Protein AF-A0A7S2A9A6-F1 (afdb_monomer_lite)

Structure (mmCIF, N/CA/C/O backbone):
data_AF-A0A7S2A9A6-F1
#
_entry.id   AF-A0A7S2A9A6-F1
#
loop_
_atom_site.group_PDB
_atom_site.id
_atom_site.type_symbol
_atom_site.label_atom_id
_atom_site.label_alt_id
_atom_site.label_comp_id
_atom_site.label_asym_id
_atom_site.label_entity_id
_atom_sit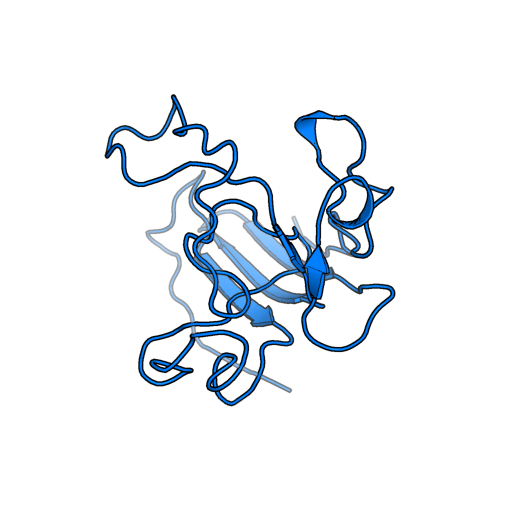e.label_seq_id
_atom_site.pdbx_PDB_ins_code
_atom_site.Cartn_x
_atom_site.Cartn_y
_atom_site.Cartn_z
_atom_site.occupancy
_atom_site.B_iso_or_equiv
_atom_site.auth_seq_id
_atom_site.auth_comp_id
_atom_site.auth_asym_id
_atom_site.auth_atom_id
_atom_site.pdbx_PDB_model_num
ATOM 1 N N . GLU A 1 1 ? 6.545 -20.671 -5.735 1.00 93.00 1 GLU A N 1
ATOM 2 C CA . GLU A 1 1 ? 6.904 -20.073 -7.035 1.00 93.00 1 GLU A CA 1
ATOM 3 C C . GLU A 1 1 ? 5.649 -19.450 -7.616 1.00 93.00 1 GLU A C 1
ATOM 5 O O . GLU A 1 1 ? 4.594 -20.072 -7.534 1.00 93.00 1 GLU A O 1
ATOM 10 N N . PHE A 1 2 ? 5.764 -18.225 -8.116 1.00 96.75 2 PHE A N 1
ATOM 11 C CA . PHE A 1 2 ? 4.698 -17.465 -8.761 1.00 96.75 2 PHE A CA 1
ATOM 12 C C . PHE A 1 2 ? 5.267 -16.880 -10.058 1.00 96.75 2 PHE A C 1
ATOM 14 O O . PHE A 1 2 ? 6.436 -16.500 -10.078 1.00 96.75 2 PHE A O 1
ATOM 21 N N . ALA A 1 3 ? 4.473 -16.836 -11.127 1.00 97.12 3 ALA A N 1
ATOM 22 C CA . ALA A 1 3 ? 4.914 -16.347 -12.430 1.00 97.12 3 ALA A CA 1
ATOM 23 C C . ALA A 1 3 ? 3.782 -15.605 -13.144 1.00 97.12 3 ALA A C 1
ATOM 25 O O . ALA A 1 3 ? 2.637 -16.064 -13.132 1.00 97.12 3 ALA A O 1
ATOM 26 N N . ILE A 1 4 ? 4.127 -14.487 -13.781 1.00 96.69 4 ILE A N 1
ATOM 27 C CA . ILE A 1 4 ? 3.253 -13.679 -14.636 1.00 96.69 4 ILE A CA 1
ATOM 28 C C . ILE A 1 4 ? 4.045 -13.146 -15.827 1.00 96.69 4 ILE A C 1
ATOM 30 O O . ILE A 1 4 ? 5.251 -12.928 -15.725 1.00 96.69 4 ILE A O 1
ATOM 34 N N . ASP A 1 5 ? 3.335 -12.891 -16.922 1.00 97.94 5 ASP A N 1
ATOM 35 C CA . ASP A 1 5 ? 3.842 -12.120 -18.052 1.00 97.94 5 ASP A CA 1
ATOM 36 C C . ASP A 1 5 ? 3.285 -10.696 -17.955 1.00 97.94 5 ASP A C 1
ATOM 38 O O . ASP A 1 5 ? 2.086 -10.510 -17.723 1.00 97.94 5 ASP A O 1
ATOM 42 N N . VAL A 1 6 ? 4.145 -9.692 -18.129 1.00 97.19 6 VAL A N 1
ATOM 43 C CA . VAL A 1 6 ? 3.778 -8.275 -18.012 1.00 97.19 6 VAL A CA 1
ATOM 44 C C . VAL A 1 6 ? 4.372 -7.493 -19.177 1.00 97.19 6 VAL A C 1
ATOM 46 O O . VAL A 1 6 ? 5.526 -7.706 -19.545 1.00 97.19 6 VAL A O 1
ATOM 49 N N . ASP A 1 7 ? 3.590 -6.579 -19.747 1.00 97.88 7 ASP A N 1
ATOM 50 C CA . ASP A 1 7 ? 4.058 -5.607 -20.734 1.00 97.88 7 ASP A CA 1
ATOM 51 C C . ASP A 1 7 ? 4.109 -4.221 -20.083 1.00 97.88 7 ASP A C 1
ATOM 53 O O . ASP A 1 7 ? 3.085 -3.689 -19.654 1.00 97.88 7 ASP A O 1
ATOM 57 N N . VAL A 1 8 ? 5.313 -3.655 -19.993 1.00 97.50 8 VAL A N 1
ATOM 58 C CA . VAL A 1 8 ? 5.568 -2.316 -19.434 1.00 97.50 8 VAL A CA 1
ATOM 59 C C . VAL A 1 8 ? 6.065 -1.317 -20.461 1.00 97.50 8 VAL A C 1
ATOM 61 O O . VAL A 1 8 ? 6.582 -0.266 -20.090 1.00 97.50 8 VAL A O 1
ATOM 64 N N . SER A 1 9 ? 5.930 -1.624 -21.750 1.00 97.50 9 SER A N 1
ATOM 65 C CA . SER A 1 9 ? 6.438 -0.765 -22.823 1.00 97.50 9 SER A CA 1
ATOM 66 C C . SER A 1 9 ? 5.897 0.672 -22.769 1.00 97.50 9 SER A C 1
ATOM 68 O O . SER A 1 9 ? 6.632 1.599 -23.106 1.00 97.50 9 SER A O 1
ATOM 70 N N . ASP A 1 10 ? 4.674 0.858 -22.262 1.00 97.75 10 ASP A N 1
ATOM 71 C CA . ASP A 1 10 ? 4.010 2.160 -22.113 1.00 97.75 10 ASP A CA 1
ATOM 72 C C . ASP A 1 10 ? 3.969 2.686 -20.660 1.00 97.75 10 ASP A C 1
ATOM 74 O O . ASP A 1 10 ? 3.357 3.721 -20.384 1.00 97.75 10 ASP A O 1
ATOM 78 N N . LEU A 1 11 ? 4.630 2.014 -19.708 1.00 97.94 11 LEU A N 1
ATOM 79 C CA . LEU A 1 11 ? 4.814 2.535 -18.348 1.00 97.94 11 LEU A CA 1
ATOM 80 C C . LEU A 1 11 ? 6.094 3.375 -18.288 1.00 97.94 11 LEU A C 1
ATOM 82 O O . LEU A 1 11 ? 7.164 2.887 -17.958 1.00 97.94 11 LEU A O 1
ATOM 86 N N . PHE A 1 12 ? 5.985 4.655 -18.619 1.00 97.75 12 PHE A N 1
ATOM 87 C CA . PHE A 1 12 ? 7.068 5.643 -18.555 1.00 97.75 12 PHE A CA 1
ATOM 88 C C . PHE A 1 12 ? 7.522 6.009 -17.123 1.00 97.75 12 PHE A C 1
ATOM 90 O O . PHE A 1 12 ? 6.907 5.642 -16.121 1.00 97.75 12 PHE A O 1
ATOM 97 N N . CYS A 1 13 ? 8.597 6.802 -17.033 1.00 98.19 13 CYS A N 1
ATOM 98 C CA . CYS A 1 13 ? 9.145 7.315 -15.775 1.00 98.19 13 CYS A CA 1
ATOM 99 C C . CYS A 1 13 ? 8.078 7.955 -14.871 1.00 98.19 13 CYS A C 1
ATOM 101 O O . CYS A 1 13 ? 7.290 8.785 -15.324 1.00 98.19 13 CYS A O 1
ATOM 103 N N . GLY A 1 14 ? 8.126 7.633 -13.577 1.00 95.75 14 GLY A N 1
ATOM 104 C CA . GLY A 1 14 ? 7.204 8.163 -12.568 1.00 95.75 14 GLY A CA 1
ATOM 105 C C . GLY A 1 14 ? 5.905 7.368 -12.419 1.00 95.75 14 GLY A C 1
ATOM 106 O O . GLY A 1 14 ? 5.165 7.621 -11.476 1.00 95.75 14 GLY A O 1
ATOM 107 N N . MET A 1 15 ? 5.641 6.395 -13.297 1.00 97.81 15 MET A N 1
ATOM 108 C CA . MET A 1 15 ? 4.592 5.394 -13.089 1.00 97.81 15 MET A CA 1
ATOM 109 C C . MET A 1 15 ? 5.153 4.155 -12.387 1.00 97.81 15 MET A C 1
ATOM 111 O O . MET A 1 15 ? 6.345 3.855 -12.506 1.00 97.81 15 MET A O 1
ATOM 115 N N . ASN A 1 16 ? 4.274 3.441 -11.682 1.00 98.19 16 ASN A N 1
ATOM 116 C CA . ASN A 1 16 ? 4.563 2.163 -11.042 1.00 98.19 16 ASN A CA 1
ATOM 117 C C . ASN A 1 16 ? 3.483 1.151 -11.444 1.00 98.19 16 ASN A C 1
ATOM 119 O O . ASN A 1 16 ? 2.309 1.317 -11.111 1.00 98.19 16 ASN A O 1
ATOM 123 N N . GLY A 1 17 ? 3.873 0.139 -12.212 1.00 97.94 17 GLY A N 1
ATOM 124 C CA . GLY A 1 17 ? 3.107 -1.089 -12.335 1.00 97.94 17 GLY A CA 1
ATOM 125 C C . GLY A 1 17 ? 3.545 -2.004 -11.205 1.00 97.94 17 GLY A C 1
ATOM 126 O O . GLY A 1 17 ? 4.730 -2.305 -11.104 1.00 97.94 17 GLY A O 1
ATOM 127 N N . ALA A 1 18 ? 2.595 -2.442 -10.383 1.00 98.31 18 ALA A N 1
ATOM 128 C CA . ALA A 1 18 ? 2.890 -3.248 -9.210 1.00 98.31 18 ALA A CA 1
ATOM 129 C C . ALA A 1 18 ? 2.069 -4.541 -9.198 1.00 98.31 18 ALA A C 1
ATOM 131 O O . ALA A 1 18 ? 0.869 -4.546 -9.489 1.00 98.31 18 ALA A O 1
ATOM 132 N N . MET A 1 19 ? 2.725 -5.641 -8.844 1.00 98.31 19 MET A N 1
ATOM 133 C CA . MET A 1 19 ? 2.094 -6.894 -8.453 1.00 98.31 19 MET A CA 1
ATOM 134 C C . MET A 1 19 ? 2.786 -7.399 -7.194 1.00 98.31 19 MET A C 1
ATOM 136 O O . MET A 1 19 ? 3.994 -7.638 -7.182 1.00 98.31 19 MET A O 1
ATOM 140 N N . TYR A 1 20 ? 1.999 -7.558 -6.141 1.00 98.56 20 TYR A N 1
ATOM 141 C CA . TYR A 1 20 ? 2.491 -7.823 -4.801 1.00 98.56 20 TYR A CA 1
ATOM 142 C C . TYR A 1 20 ? 1.502 -8.701 -4.038 1.00 98.56 20 TYR A C 1
ATOM 144 O O . TYR A 1 20 ? 0.335 -8.851 -4.418 1.00 98.56 20 TYR A O 1
ATOM 152 N N . PHE A 1 21 ? 1.992 -9.318 -2.969 1.00 98.50 21 PHE A N 1
ATOM 153 C CA . PHE A 1 21 ? 1.167 -10.018 -1.996 1.00 98.50 21 PHE A CA 1
ATOM 154 C C . PHE A 1 21 ? 1.095 -9.200 -0.718 1.00 98.50 21 PHE A C 1
ATOM 156 O O . PHE A 1 21 ? 2.096 -8.655 -0.269 1.00 98.50 21 PHE A O 1
ATOM 163 N N . SER A 1 22 ? -0.084 -9.180 -0.115 1.00 98.00 22 SER A N 1
ATOM 164 C CA . SER A 1 22 ? -0.347 -8.533 1.162 1.00 98.00 22 SER A CA 1
ATOM 165 C C . SER A 1 22 ? -1.104 -9.512 2.060 1.00 98.00 22 SER A C 1
ATOM 167 O O . SER A 1 22 ? -1.928 -10.298 1.574 1.00 98.00 22 SER A O 1
ATOM 169 N N . GLU A 1 23 ? -0.808 -9.507 3.360 1.00 98.00 23 GLU A N 1
ATOM 170 C CA . GLU A 1 23 ? -1.386 -10.425 4.352 1.00 98.00 23 GLU A CA 1
ATOM 171 C C . GLU A 1 23 ? -2.809 -10.012 4.797 1.00 98.00 23 GLU A C 1
ATOM 173 O O . GLU A 1 23 ? -3.140 -9.927 5.981 1.00 98.00 23 GLU A O 1
ATOM 178 N N . MET A 1 24 ? -3.678 -9.746 3.819 1.00 98.38 24 MET A N 1
ATOM 179 C CA . MET A 1 24 ? -5.086 -9.398 4.027 1.00 98.38 24 MET A CA 1
ATOM 180 C C . MET A 1 24 ? -5.925 -10.598 4.497 1.00 98.38 24 MET A C 1
ATOM 182 O O . MET A 1 24 ? -5.681 -11.748 4.129 1.00 98.38 24 MET A O 1
ATOM 186 N N . ASP A 1 25 ? -7.007 -10.317 5.228 1.00 97.88 25 ASP A N 1
ATOM 187 C CA . ASP A 1 25 ? -8.024 -11.318 5.573 1.00 97.88 25 ASP A CA 1
ATOM 188 C C . ASP A 1 25 ? -8.739 -11.873 4.322 1.00 97.88 25 ASP A C 1
ATOM 190 O O . ASP A 1 25 ? -9.198 -11.116 3.462 1.00 97.88 25 ASP A O 1
ATOM 194 N N . GLU A 1 26 ? -8.922 -13.198 4.256 1.00 97.94 26 GLU A N 1
ATOM 195 C CA . GLU A 1 26 ? -9.567 -13.902 3.130 1.00 97.94 26 GLU A CA 1
ATOM 196 C C . GLU A 1 26 ? -10.985 -13.376 2.837 1.00 97.94 26 GLU A C 1
ATOM 198 O O . GLU A 1 26 ? -11.431 -13.328 1.686 1.00 97.94 26 GLU A O 1
ATOM 203 N N . TYR A 1 27 ? -11.710 -12.943 3.871 1.00 98.12 27 TYR A N 1
ATOM 204 C CA . TYR A 1 27 ? -13.059 -12.400 3.743 1.00 98.12 27 TYR A CA 1
ATOM 205 C C . TYR A 1 27 ? -13.069 -10.875 3.617 1.00 98.12 27 TYR A C 1
ATOM 207 O O . TYR A 1 27 ? -14.148 -10.270 3.647 1.00 98.12 27 TYR A O 1
ATOM 215 N N . GLY A 1 28 ? -11.908 -10.238 3.438 1.00 98.31 28 GLY A N 1
ATOM 216 C CA . GLY A 1 28 ? -11.740 -8.790 3.355 1.00 98.31 28 GLY A CA 1
ATOM 217 C C . GLY A 1 28 ? -12.182 -8.078 4.631 1.00 98.31 28 GLY A C 1
ATOM 218 O O . GLY A 1 28 ? -12.736 -6.979 4.561 1.00 98.31 28 GLY A O 1
ATOM 219 N N . GLY A 1 29 ? -12.063 -8.743 5.783 1.00 97.62 29 GLY A N 1
ATOM 220 C CA . GLY A 1 29 ? -12.487 -8.251 7.090 1.00 97.62 29 GLY A CA 1
ATOM 221 C C . GLY A 1 29 ? -14.003 -8.256 7.297 1.00 97.62 29 GLY A C 1
ATOM 222 O O . GLY A 1 29 ? -14.517 -7.474 8.100 1.00 97.62 29 GLY A O 1
ATOM 223 N N . LYS A 1 30 ? -14.763 -9.070 6.552 1.00 98.06 30 LYS A N 1
ATOM 224 C CA . LYS A 1 30 ? -16.223 -9.143 6.712 1.00 98.06 30 LYS A CA 1
ATOM 225 C C . LYS A 1 30 ? -16.591 -9.632 8.114 1.00 98.06 30 LYS A C 1
ATOM 227 O O . LYS A 1 30 ? -16.145 -10.684 8.552 1.00 98.06 30 LYS A O 1
ATOM 232 N N . GLY A 1 31 ? -17.477 -8.905 8.786 1.00 96.38 31 GLY A N 1
ATOM 233 C CA . GLY A 1 31 ? -17.886 -9.186 10.163 1.00 96.38 31 GLY A CA 1
ATOM 234 C C . GLY A 1 31 ? -17.013 -8.509 11.222 1.00 96.38 31 GLY A C 1
ATOM 235 O O . GLY A 1 31 ? -17.413 -8.493 12.385 1.00 96.38 31 GLY A O 1
ATOM 236 N N . LEU A 1 32 ? -15.885 -7.896 10.842 1.00 94.75 32 LEU A N 1
ATOM 237 C CA . LEU A 1 32 ? -15.164 -6.968 11.713 1.00 94.75 32 LEU A CA 1
ATOM 238 C C . LEU A 1 32 ? -15.894 -5.621 11.741 1.00 94.75 32 LEU A C 1
ATOM 240 O O . LEU A 1 32 ? -16.228 -5.058 10.692 1.00 94.75 32 LEU A O 1
ATOM 244 N N . GLY A 1 33 ? -16.167 -5.116 12.946 1.00 95.31 33 GLY A N 1
ATOM 245 C CA . GLY A 1 33 ? -16.917 -3.876 13.144 1.00 95.31 33 GLY A CA 1
ATOM 246 C C . GLY A 1 33 ? -18.255 -3.897 12.398 1.00 95.31 33 GLY A C 1
ATOM 247 O O . GLY A 1 33 ? -19.088 -4.781 12.602 1.00 95.31 33 GLY A O 1
ATOM 248 N N . HIS A 1 34 ? -18.452 -2.927 11.503 1.00 96.56 34 HIS A N 1
ATOM 249 C CA . HIS A 1 34 ? -19.637 -2.837 10.645 1.00 96.56 34 HIS A CA 1
ATOM 250 C C . HIS A 1 34 ? -19.380 -3.240 9.181 1.00 96.56 34 HIS A C 1
ATOM 252 O O . HIS A 1 34 ? -20.217 -2.966 8.312 1.00 96.56 34 HIS A O 1
ATOM 258 N N . ASN A 1 35 ? -18.264 -3.916 8.879 1.00 98.31 35 ASN A N 1
ATOM 259 C CA . ASN A 1 35 ? -17.971 -4.373 7.523 1.00 98.31 35 ASN A CA 1
ATOM 260 C C . ASN A 1 35 ? -18.879 -5.544 7.114 1.00 98.31 35 ASN A C 1
ATOM 262 O O . ASN A 1 35 ? -18.622 -6.706 7.422 1.00 98.31 35 ASN A O 1
ATOM 266 N N . ASN A 1 36 ? -19.928 -5.238 6.354 1.00 98.12 36 ASN A N 1
ATOM 267 C CA . ASN A 1 36 ? -20.828 -6.236 5.771 1.00 98.12 36 ASN A CA 1
ATOM 268 C C . ASN A 1 36 ? -20.552 -6.506 4.280 1.00 98.12 36 ASN A C 1
ATOM 270 O O . ASN A 1 36 ? -21.234 -7.338 3.675 1.00 98.12 36 ASN A O 1
ATOM 274 N N . ALA A 1 37 ? -19.568 -5.819 3.693 1.00 98.50 37 ALA A N 1
ATOM 275 C CA . ALA A 1 37 ? -19.226 -5.915 2.280 1.00 98.50 37 ALA A CA 1
ATOM 276 C C . ALA A 1 37 ? -18.258 -7.084 2.029 1.00 98.50 37 ALA A C 1
ATOM 278 O O . ALA A 1 37 ? -18.620 -8.042 1.336 1.00 98.50 37 ALA A O 1
ATOM 279 N N . GLY A 1 38 ? -17.085 -7.051 2.666 1.00 98.44 38 GLY A N 1
ATOM 280 C CA . GLY A 1 38 ? -16.054 -8.084 2.560 1.00 98.44 38 GLY A CA 1
ATOM 281 C C . GLY A 1 38 ? -15.307 -8.112 1.225 1.00 98.44 38 GLY A C 1
ATOM 282 O O . GLY A 1 38 ? -15.504 -7.260 0.357 1.00 98.44 38 GLY A O 1
ATOM 283 N N . ALA A 1 39 ? -14.508 -9.164 1.035 1.00 98.50 39 ALA A N 1
ATOM 284 C CA . ALA A 1 39 ? -13.650 -9.389 -0.134 1.00 98.50 39 ALA A CA 1
ATOM 285 C C . ALA A 1 39 ? -14.383 -9.259 -1.479 1.00 98.50 39 ALA A C 1
ATOM 287 O O . ALA A 1 39 ? -13.811 -8.788 -2.457 1.00 98.50 39 ALA A O 1
ATOM 288 N N . LYS A 1 40 ? -15.686 -9.581 -1.524 1.00 98.44 40 LYS A N 1
ATOM 289 C CA . LYS A 1 40 ? -16.536 -9.386 -2.714 1.00 98.44 40 LYS A CA 1
ATOM 290 C C . LYS A 1 40 ? -16.484 -7.950 -3.264 1.00 98.44 40 LYS A C 1
ATOM 292 O O . LYS A 1 40 ? -16.701 -7.756 -4.456 1.00 98.44 40 LYS A O 1
ATOM 297 N N . TYR A 1 41 ? -16.244 -6.968 -2.400 1.00 98.38 41 TYR A N 1
ATOM 298 C CA . TYR A 1 41 ? -16.158 -5.547 -2.735 1.00 98.38 41 TYR A CA 1
ATOM 299 C C . TYR A 1 41 ? -14.764 -4.959 -2.469 1.00 98.38 41 TYR A C 1
ATOM 301 O O . TYR A 1 41 ? -14.635 -3.741 -2.403 1.00 98.38 41 TYR A O 1
ATOM 309 N N . GLY A 1 42 ? -13.737 -5.800 -2.301 1.00 98.31 42 GLY A N 1
ATOM 310 C CA . GLY A 1 42 ? -12.353 -5.350 -2.130 1.00 98.31 42 GLY A CA 1
ATOM 311 C C . GLY A 1 42 ? -12.088 -4.571 -0.837 1.00 98.31 42 GLY A C 1
ATOM 312 O O . GLY A 1 42 ? -11.282 -3.649 -0.840 1.00 98.31 42 GLY A O 1
ATOM 313 N N . THR A 1 43 ? -12.782 -4.882 0.263 1.00 98.56 43 THR A N 1
ATOM 314 C CA . THR A 1 43 ? -12.478 -4.271 1.569 1.00 98.56 43 THR A CA 1
ATOM 315 C C . THR A 1 43 ? -11.304 -4.960 2.260 1.00 98.56 43 THR A C 1
ATOM 317 O O . THR A 1 43 ? -11.001 -6.112 1.962 1.00 98.56 43 THR A O 1
ATOM 320 N N . GLY A 1 44 ? -10.723 -4.289 3.257 1.00 98.25 44 GLY A N 1
ATOM 321 C CA . GLY A 1 44 ? -9.727 -4.890 4.147 1.00 98.25 44 GLY A CA 1
ATOM 322 C C . GLY A 1 44 ? -8.287 -4.746 3.669 1.00 98.25 44 GLY A C 1
ATOM 323 O O . GLY A 1 44 ? -7.437 -5.462 4.174 1.00 98.25 44 GLY A O 1
ATOM 324 N N . TYR A 1 45 ? -8.005 -3.840 2.730 1.00 98.75 45 TYR A N 1
ATOM 325 C CA . TYR A 1 45 ? -6.634 -3.583 2.292 1.00 98.75 45 TYR A CA 1
ATOM 326 C C . TYR A 1 45 ? -5.717 -3.195 3.459 1.00 98.75 45 TYR A C 1
ATOM 328 O O . TYR A 1 45 ? -6.136 -2.494 4.388 1.00 98.75 45 TYR A O 1
ATOM 336 N N . CYS A 1 46 ? -4.480 -3.661 3.384 1.00 98.75 46 CYS A N 1
ATOM 337 C CA . CYS A 1 46 ? -3.368 -3.326 4.254 1.00 98.75 46 CYS A CA 1
ATOM 338 C C . CYS A 1 46 ? -2.067 -3.531 3.473 1.00 98.75 46 CYS A C 1
ATOM 340 O O . CYS A 1 46 ? -2.062 -4.265 2.483 1.00 98.75 46 CYS A O 1
ATOM 342 N N . ASP A 1 47 ? -0.988 -2.906 3.918 1.00 98.75 47 ASP A N 1
ATOM 343 C CA . ASP A 1 47 ? 0.367 -3.150 3.422 1.00 98.75 47 ASP A CA 1
ATOM 344 C C . ASP A 1 47 ? 1.395 -2.707 4.481 1.00 98.75 47 ASP A C 1
ATOM 346 O O . ASP A 1 47 ? 1.011 -2.302 5.592 1.00 98.75 47 ASP A O 1
ATOM 350 N N . ALA A 1 48 ? 2.691 -2.782 4.173 1.00 98.56 48 ALA A N 1
ATOM 351 C CA . ALA A 1 48 ? 3.731 -2.459 5.145 1.00 98.56 48 ALA A CA 1
ATOM 352 C C . ALA A 1 48 ? 3.903 -0.948 5.379 1.00 98.56 48 ALA A C 1
ATOM 354 O O . ALA A 1 48 ? 4.529 -0.531 6.357 1.00 98.56 48 ALA A O 1
ATOM 355 N N . GLN A 1 49 ? 3.308 -0.101 4.537 1.00 98.44 49 GLN A N 1
ATOM 356 C CA . GLN A 1 49 ? 3.278 1.348 4.724 1.00 98.44 49 GLN A CA 1
ATOM 357 C C . GLN A 1 49 ? 2.220 1.795 5.733 1.00 98.44 49 GLN A C 1
ATOM 359 O O . GLN A 1 49 ? 2.244 2.964 6.133 1.00 98.44 49 GLN A O 1
ATOM 364 N N . CYS A 1 50 ? 1.330 0.903 6.179 1.00 98.50 50 CYS A N 1
ATOM 365 C CA . CYS A 1 50 ? 0.214 1.229 7.069 1.00 98.50 50 CYS A CA 1
ATOM 366 C C . CYS A 1 50 ? -0.666 2.381 6.531 1.00 98.50 50 CYS A C 1
ATOM 368 O O . CYS A 1 50 ? -0.846 3.386 7.220 1.00 98.50 50 CYS A O 1
ATOM 370 N N . PRO A 1 51 ? -1.219 2.285 5.312 1.00 98.06 51 PRO A N 1
ATOM 371 C CA . PRO A 1 51 ? -1.897 3.365 4.602 1.00 98.06 51 PRO A CA 1
ATOM 372 C C . PRO A 1 51 ? -3.022 4.012 5.409 1.00 98.06 51 PRO A C 1
ATOM 374 O O . PRO A 1 51 ? -3.948 3.345 5.881 1.00 98.06 51 PRO A O 1
ATOM 377 N N . HIS A 1 52 ? -2.951 5.340 5.517 1.00 98.44 52 HIS A N 1
ATOM 378 C CA . HIS A 1 52 ? -3.951 6.185 6.178 1.00 98.44 52 HIS A CA 1
ATOM 379 C C . HIS A 1 52 ? -5.060 6.670 5.236 1.00 98.44 52 HIS A C 1
ATOM 381 O O . HIS A 1 52 ? -6.053 7.250 5.678 1.00 98.44 52 HIS A O 1
ATOM 387 N N . ASP A 1 53 ? -4.907 6.460 3.933 1.00 97.75 53 ASP A N 1
ATOM 388 C CA . ASP A 1 53 ? -5.825 6.910 2.886 1.00 97.75 53 ASP A CA 1
ATOM 389 C C . ASP A 1 53 ? -7.022 5.970 2.674 1.00 97.75 53 ASP A C 1
ATOM 391 O O . ASP A 1 53 ? -7.999 6.306 1.991 1.00 97.75 53 ASP A O 1
ATOM 395 N N . ILE A 1 54 ? -7.012 4.815 3.343 1.00 98.00 54 ILE A N 1
ATOM 396 C CA . ILE A 1 54 ? -8.127 3.878 3.342 1.00 98.00 54 ILE A CA 1
ATOM 397 C C . ILE A 1 54 ? -9.319 4.483 4.089 1.00 98.00 54 ILE A C 1
ATOM 399 O O . ILE A 1 54 ? -9.312 4.682 5.304 1.00 98.00 54 ILE A O 1
ATOM 403 N N . LYS A 1 55 ? -10.402 4.733 3.345 1.00 98.00 55 LYS A N 1
ATOM 404 C CA . LYS A 1 55 ? -11.634 5.365 3.855 1.00 98.00 55 LYS A CA 1
ATOM 405 C C . LYS A 1 55 ? -12.376 4.509 4.885 1.00 98.00 55 LYS A C 1
ATOM 407 O O . LYS A 1 55 ? -13.125 5.058 5.691 1.00 98.00 55 LYS A O 1
ATOM 412 N N . PHE A 1 56 ? -12.193 3.187 4.856 1.00 98.38 56 PHE A N 1
ATOM 413 C CA . PHE A 1 56 ? -12.809 2.249 5.796 1.00 98.38 56 PHE A CA 1
ATOM 414 C C . PHE A 1 56 ? -11.804 1.196 6.270 1.00 98.38 56 PHE A C 1
ATOM 416 O O . PHE A 1 56 ? -11.395 0.348 5.480 1.00 98.38 56 PHE A O 1
ATOM 423 N N . ILE A 1 57 ? -11.466 1.204 7.560 1.00 98.50 57 ILE A N 1
ATOM 424 C CA . ILE A 1 57 ? -10.516 0.262 8.171 1.00 98.50 57 ILE A CA 1
ATOM 425 C C . ILE A 1 57 ? -11.237 -0.505 9.284 1.00 98.50 57 ILE A C 1
ATOM 427 O O . ILE A 1 57 ? -11.919 0.087 10.120 1.00 98.50 57 ILE A O 1
ATOM 431 N N . SER A 1 58 ? -11.144 -1.838 9.268 1.00 97.12 58 SER A N 1
ATOM 432 C CA . SER A 1 58 ? -11.808 -2.744 10.230 1.00 97.12 58 SER A CA 1
ATOM 433 C C . SER A 1 58 ? -13.310 -2.480 10.431 1.00 97.12 58 SER A C 1
ATOM 435 O O . SER A 1 58 ? -13.850 -2.642 11.524 1.00 97.12 58 SER A O 1
ATOM 437 N N . GLY A 1 59 ? -14.000 -2.063 9.363 1.00 97.62 59 GLY A N 1
ATOM 438 C CA . GLY A 1 59 ? -15.439 -1.789 9.378 1.00 97.62 59 GLY A CA 1
ATOM 439 C C . GLY A 1 59 ? -15.845 -0.445 9.984 1.00 97.62 59 GLY A C 1
ATOM 440 O O . GLY A 1 59 ? -17.034 -0.242 10.226 1.00 97.62 59 GLY A O 1
ATOM 441 N N . GLU A 1 60 ? -14.898 0.466 10.201 1.00 97.88 60 GLU A N 1
ATOM 442 C CA . GLU A 1 60 ? -15.126 1.839 10.658 1.00 97.88 60 GLU A CA 1
ATOM 443 C C . GLU A 1 60 ? -14.677 2.837 9.587 1.00 97.88 60 GLU A C 1
ATOM 445 O O . GLU A 1 60 ? -13.697 2.602 8.883 1.00 97.88 60 GLU A O 1
ATOM 450 N N . ALA A 1 61 ? -15.389 3.959 9.453 1.00 98.19 61 ALA A N 1
ATOM 451 C CA . ALA A 1 61 ? -14.966 5.035 8.561 1.00 98.19 61 ALA A CA 1
ATOM 452 C C . ALA A 1 61 ? -13.751 5.764 9.153 1.00 98.19 61 ALA A C 1
ATOM 454 O O . ALA A 1 61 ? -13.793 6.202 10.304 1.00 98.19 61 ALA A O 1
ATOM 455 N N . ASN A 1 62 ? -12.704 5.966 8.355 1.00 98.19 62 ASN A N 1
ATOM 456 C CA . ASN A 1 62 ? -11.493 6.682 8.758 1.00 98.19 62 ASN A CA 1
ATOM 457 C C . ASN A 1 62 ? -11.680 8.211 8.695 1.00 98.19 62 ASN A C 1
ATOM 459 O O . ASN A 1 62 ? -10.853 8.938 8.164 1.00 98.19 62 ASN A O 1
ATOM 463 N N . SER A 1 63 ? -12.817 8.720 9.177 1.00 97.75 63 SER A N 1
ATOM 464 C CA . SER A 1 63 ? -13.202 10.132 9.032 1.00 97.75 63 SER A CA 1
ATOM 465 C C . SER A 1 63 ? -12.645 11.050 10.122 1.00 97.75 63 SER A C 1
ATOM 467 O O . SER A 1 63 ? -12.840 12.263 10.061 1.00 97.75 63 SER A O 1
ATOM 469 N N . VAL A 1 64 ? -12.032 10.484 11.162 1.00 98.00 64 VAL A N 1
ATOM 470 C CA . VAL A 1 64 ? -11.452 11.253 12.269 1.00 98.00 64 VAL A CA 1
ATOM 471 C C . VAL A 1 64 ? -10.204 11.966 11.766 1.00 98.00 64 VAL A C 1
ATOM 473 O O . VAL A 1 64 ? -9.338 11.326 11.175 1.00 98.00 64 VAL A O 1
ATOM 476 N N . ASP A 1 65 ? -10.146 13.280 11.998 1.00 96.19 65 ASP A N 1
ATOM 477 C CA . ASP A 1 65 ? -9.043 14.158 11.591 1.00 96.19 65 ASP A CA 1
ATOM 478 C C . ASP A 1 65 ? -8.674 14.044 10.101 1.00 96.19 65 ASP A C 1
ATOM 480 O O . ASP A 1 65 ? -7.520 14.229 9.730 1.00 96.19 65 ASP A O 1
ATOM 484 N N . TRP A 1 66 ? -9.656 13.746 9.239 1.00 97.56 66 TRP A N 1
ATOM 485 C CA . TRP A 1 66 ? -9.421 13.573 7.806 1.00 97.56 66 TRP A CA 1
ATOM 486 C C . TRP A 1 66 ? -8.892 14.856 7.156 1.00 97.56 66 TRP A C 1
ATOM 488 O O . TRP A 1 66 ? -9.560 15.896 7.174 1.00 97.56 66 TRP A O 1
ATOM 498 N N . VAL A 1 67 ? -7.725 14.761 6.520 1.00 96.62 67 VAL A N 1
ATOM 499 C CA . VAL A 1 67 ? -7.090 15.854 5.776 1.00 96.62 67 VAL A CA 1
ATOM 500 C C . VAL A 1 67 ? -7.063 15.497 4.286 1.00 96.62 67 VAL A C 1
ATOM 502 O O . VAL A 1 67 ? -6.424 14.510 3.916 1.00 96.62 67 VAL A O 1
ATOM 505 N N . PRO A 1 68 ? -7.737 16.268 3.409 1.00 96.81 68 PRO A N 1
ATOM 506 C CA . PRO A 1 68 ? -7.640 16.081 1.962 1.00 96.81 68 PRO A CA 1
ATOM 507 C C . PRO A 1 68 ? -6.202 16.237 1.462 1.00 96.81 68 PRO A C 1
ATOM 509 O O . PRO A 1 68 ? -5.476 17.113 1.936 1.00 96.81 68 PRO A O 1
ATOM 512 N N . ASN A 1 69 ? -5.806 15.429 0.477 1.00 95.50 69 ASN A N 1
ATOM 513 C CA . ASN A 1 69 ? -4.491 15.563 -0.143 1.00 95.50 69 ASN A CA 1
ATOM 514 C C . ASN A 1 69 ? -4.470 16.821 -1.038 1.00 95.50 69 ASN A C 1
ATOM 516 O O . ASN A 1 69 ? -5.201 16.861 -2.026 1.00 95.50 69 ASN A O 1
ATOM 520 N N . PRO A 1 70 ? -3.640 17.842 -0.746 1.00 95.06 70 PRO A N 1
ATOM 521 C CA . PRO A 1 70 ? -3.604 19.073 -1.538 1.00 95.06 70 PRO A CA 1
ATOM 522 C C . PRO A 1 70 ? -3.039 18.884 -2.955 1.00 95.06 70 PRO A C 1
ATOM 524 O O . PRO A 1 70 ? -3.193 19.781 -3.780 1.00 95.06 70 PRO A O 1
ATOM 527 N N . ASN A 1 71 ? -2.377 17.755 -3.228 1.00 93.94 71 ASN A N 1
ATOM 528 C CA . ASN A 1 71 ? -1.796 17.430 -4.532 1.00 93.94 71 ASN A CA 1
ATOM 529 C C . ASN A 1 71 ? -2.694 16.515 -5.379 1.00 93.94 71 ASN A C 1
ATOM 531 O O . ASN A 1 71 ? -2.327 16.187 -6.503 1.00 93.94 71 ASN A O 1
ATOM 535 N N . ASP A 1 72 ? -3.838 16.078 -4.849 1.00 94.69 72 ASP A N 1
ATOM 536 C CA . ASP A 1 72 ? -4.799 15.283 -5.607 1.00 94.69 72 ASP A CA 1
ATOM 537 C C . ASP A 1 72 ? -5.751 16.202 -6.383 1.00 94.69 72 ASP A C 1
ATOM 539 O O . ASP A 1 72 ? -6.687 16.778 -5.824 1.00 94.69 72 ASP A O 1
ATOM 543 N N . GLU A 1 73 ? -5.511 16.337 -7.688 1.00 94.19 73 GLU A N 1
ATOM 544 C CA . GLU A 1 73 ? -6.320 17.181 -8.577 1.00 94.19 73 GLU A CA 1
ATOM 545 C C . GLU A 1 73 ? -7.789 16.720 -8.656 1.00 94.19 73 GLU A C 1
ATOM 547 O O . GLU A 1 73 ? -8.687 17.546 -8.854 1.00 94.19 73 GLU A O 1
ATOM 552 N N . ASP A 1 74 ? -8.052 15.430 -8.419 1.00 94.38 74 ASP A N 1
ATOM 553 C CA . ASP A 1 74 ? -9.389 14.837 -8.487 1.00 94.38 74 ASP A CA 1
ATOM 554 C C . ASP A 1 74 ? -10.166 14.930 -7.159 1.00 94.38 74 ASP A C 1
ATOM 556 O O . ASP A 1 74 ? -11.349 14.585 -7.112 1.00 94.38 74 ASP A O 1
ATOM 560 N N . ASN A 1 75 ? -9.546 15.448 -6.089 1.00 92.50 75 ASN A N 1
ATOM 561 C CA . ASN A 1 75 ? -10.146 15.644 -4.760 1.00 92.50 75 ASN A CA 1
ATOM 562 C C . ASN A 1 75 ? -10.812 14.381 -4.167 1.00 92.50 75 ASN A C 1
ATOM 564 O O . ASN A 1 75 ? -11.829 14.461 -3.470 1.00 92.50 75 ASN A O 1
ATOM 568 N N . ASN A 1 76 ? -10.256 13.206 -4.443 1.00 94.31 76 ASN A N 1
ATOM 569 C CA . ASN A 1 76 ? -10.770 11.905 -4.024 1.00 94.31 76 ASN A CA 1
ATOM 570 C C . ASN A 1 76 ? -9.942 11.235 -2.918 1.00 94.31 76 ASN A C 1
ATOM 572 O O . ASN A 1 76 ? -10.421 10.260 -2.319 1.00 94.31 76 ASN A O 1
ATOM 576 N N . MET A 1 77 ? -8.745 11.751 -2.644 1.00 95.50 77 MET A N 1
ATOM 577 C CA . MET A 1 77 ? -7.769 11.232 -1.694 1.00 95.50 77 MET A CA 1
ATOM 578 C C . MET A 1 77 ? -7.596 12.151 -0.481 1.00 95.50 77 MET A C 1
ATOM 580 O O . MET A 1 77 ? -7.877 13.351 -0.486 1.00 95.50 77 MET A O 1
ATOM 584 N N . GLY A 1 78 ? -7.108 11.559 0.595 1.00 96.50 78 GLY A N 1
ATOM 585 C CA . GLY A 1 78 ? -6.790 12.220 1.849 1.00 96.50 78 GLY A CA 1
ATOM 586 C C . GLY A 1 78 ? -6.268 11.188 2.828 1.00 96.50 78 GLY A C 1
ATOM 587 O O . GLY A 1 78 ? -6.166 10.018 2.478 1.00 96.50 78 GLY A O 1
ATOM 588 N N . ILE A 1 79 ? -5.940 11.625 4.032 1.00 97.38 79 ILE A N 1
ATOM 589 C CA . ILE A 1 79 ? -5.453 10.755 5.100 1.00 97.38 79 ILE A CA 1
ATOM 590 C C . ILE A 1 79 ? -6.339 10.921 6.326 1.00 97.38 79 ILE A C 1
ATOM 592 O O . ILE A 1 79 ? -6.716 12.042 6.673 1.00 97.38 79 ILE A O 1
ATOM 596 N N . GLY A 1 80 ? -6.692 9.810 6.963 1.00 97.81 80 GLY A N 1
ATOM 597 C CA . GLY A 1 80 ? -7.401 9.794 8.237 1.00 97.81 80 GLY A CA 1
ATOM 598 C C . GLY A 1 80 ? -6.488 9.446 9.406 1.00 97.81 80 GLY A C 1
ATOM 599 O O . GLY A 1 80 ? -5.288 9.210 9.257 1.00 97.81 80 GLY A O 1
ATOM 600 N N . LYS A 1 81 ? -7.077 9.395 10.601 1.00 97.94 81 LYS A N 1
ATOM 601 C CA . LYS A 1 81 ? -6.352 9.088 11.837 1.00 97.94 81 LYS A CA 1
ATOM 602 C C . LYS A 1 81 ? -5.714 7.690 11.851 1.00 97.94 81 LYS A C 1
ATOM 604 O O . LYS A 1 81 ? -4.627 7.540 12.404 1.00 97.94 81 LYS A O 1
ATOM 609 N N . TYR A 1 82 ? -6.400 6.682 11.321 1.00 98.50 82 TYR A N 1
ATOM 610 C CA . TYR A 1 82 ? -5.982 5.280 11.409 1.00 98.50 82 TYR A CA 1
ATOM 611 C C . TYR A 1 82 ? -5.225 4.839 10.158 1.00 98.50 82 TYR A C 1
ATOM 613 O O . TYR A 1 82 ? -5.574 5.278 9.063 1.00 98.50 82 TYR A O 1
ATOM 621 N N . GLY A 1 83 ? -4.267 3.927 10.328 1.00 98.50 83 GLY A N 1
ATOM 622 C CA . GLY A 1 83 ? -3.625 3.187 9.240 1.00 98.50 83 GLY A CA 1
ATOM 623 C C . GLY A 1 83 ? -4.005 1.702 9.254 1.00 98.50 83 GLY A C 1
ATOM 624 O O . GLY A 1 83 ? -4.575 1.205 10.232 1.00 98.50 83 GLY A O 1
ATOM 625 N N . SER A 1 84 ? -3.714 0.987 8.166 1.00 98.62 84 SER A N 1
ATOM 626 C CA . SER A 1 84 ? -3.988 -0.452 8.020 1.00 98.62 84 SER A CA 1
ATOM 627 C C . SER A 1 84 ? -2.711 -1.202 7.637 1.00 98.62 84 SER A C 1
ATOM 629 O O . SER A 1 84 ? -2.320 -1.192 6.476 1.00 98.62 84 SER A O 1
ATOM 631 N N . CYS A 1 85 ? -2.047 -1.812 8.617 1.00 98.75 85 CYS A N 1
ATOM 632 C CA . CYS A 1 85 ? -0.751 -2.476 8.462 1.00 98.75 85 CYS A CA 1
ATOM 633 C C . CYS A 1 85 ? -0.902 -3.980 8.217 1.00 98.75 85 CYS A C 1
ATOM 635 O O . CYS A 1 85 ? -1.765 -4.607 8.839 1.00 98.75 85 CYS A O 1
ATOM 637 N N . CYS A 1 86 ? -0.031 -4.558 7.393 1.00 98.81 86 CYS A N 1
ATOM 638 C CA . CYS A 1 86 ? 0.262 -5.993 7.356 1.00 98.81 86 CYS A CA 1
ATOM 639 C C . CYS A 1 86 ? 1.562 -6.262 6.588 1.00 98.81 86 CYS A C 1
ATOM 641 O O . CYS A 1 86 ? 2.096 -5.356 5.951 1.00 98.81 86 CYS A O 1
ATOM 643 N N . ALA A 1 87 ? 2.076 -7.493 6.649 1.00 98.69 87 ALA A N 1
ATOM 644 C CA . ALA A 1 87 ? 3.255 -7.865 5.876 1.00 98.69 87 ALA A CA 1
ATOM 645 C C . ALA A 1 87 ? 2.976 -7.795 4.366 1.00 98.69 87 ALA A C 1
ATOM 647 O O . ALA A 1 87 ? 1.888 -8.145 3.894 1.00 98.69 87 ALA A O 1
ATOM 648 N N . GLU A 1 88 ? 3.991 -7.382 3.616 1.00 98.81 88 GLU A N 1
ATOM 649 C CA . GLU A 1 88 ? 3.918 -7.152 2.178 1.00 98.81 88 GLU A CA 1
ATOM 650 C C . GLU A 1 88 ? 5.114 -7.795 1.474 1.00 98.81 88 GLU A C 1
ATOM 652 O O . GLU A 1 88 ? 6.234 -7.860 1.984 1.00 98.81 88 GLU A O 1
ATOM 657 N N . MET A 1 89 ? 4.857 -8.335 0.291 1.00 98.50 89 MET A N 1
ATOM 658 C CA . MET A 1 89 ? 5.881 -8.844 -0.603 1.00 98.50 89 MET A CA 1
ATOM 659 C C . MET A 1 89 ? 5.645 -8.249 -1.980 1.00 98.50 89 MET A C 1
ATOM 661 O O . MET A 1 89 ? 4.832 -8.767 -2.755 1.00 98.50 89 MET A O 1
ATOM 665 N N . ASP A 1 90 ? 6.419 -7.223 -2.299 1.00 98.69 90 ASP A N 1
ATOM 666 C CA . ASP A 1 90 ? 6.500 -6.656 -3.632 1.00 98.69 90 ASP A CA 1
ATOM 667 C C . ASP A 1 90 ? 7.240 -7.622 -4.540 1.00 98.69 90 ASP A C 1
ATOM 669 O O . ASP A 1 90 ? 8.468 -7.680 -4.594 1.00 98.69 90 ASP A O 1
ATOM 673 N N . ILE A 1 91 ? 6.478 -8.461 -5.241 1.00 98.38 91 ILE A N 1
ATOM 674 C CA . ILE A 1 91 ? 7.051 -9.407 -6.201 1.00 98.38 91 ILE A CA 1
ATOM 675 C C . ILE A 1 91 ? 7.589 -8.654 -7.415 1.00 98.38 91 ILE A C 1
ATOM 677 O O . ILE A 1 91 ? 8.563 -9.093 -8.029 1.00 98.38 91 ILE A O 1
ATOM 681 N N . TRP A 1 92 ? 6.932 -7.556 -7.781 1.00 98.25 92 TRP A N 1
ATOM 682 C CA . TRP A 1 92 ? 7.287 -6.764 -8.938 1.00 98.25 92 TRP A CA 1
ATOM 683 C C . TRP A 1 92 ? 6.727 -5.348 -8.810 1.00 98.25 92 TRP A C 1
ATOM 685 O O . TRP A 1 92 ? 5.527 -5.149 -8.972 1.00 98.25 92 TRP A O 1
ATOM 695 N N . GLU A 1 93 ? 7.604 -4.377 -8.573 1.00 98.69 93 GLU A N 1
ATOM 696 C CA . GLU A 1 93 ? 7.338 -2.949 -8.760 1.00 98.69 93 GLU A CA 1
ATOM 697 C C . GLU A 1 93 ? 8.229 -2.443 -9.887 1.00 98.69 93 GLU A C 1
ATOM 699 O O . GLU A 1 93 ? 9.458 -2.581 -9.836 1.00 98.69 93 GLU A O 1
ATOM 704 N N . ALA A 1 94 ? 7.638 -1.922 -10.959 1.00 98.31 94 ALA A N 1
ATOM 705 C CA . ALA A 1 94 ? 8.423 -1.561 -12.128 1.00 98.31 94 ALA A CA 1
ATOM 706 C C . ALA A 1 94 ? 7.752 -0.566 -13.070 1.00 98.31 94 ALA A C 1
ATOM 708 O O . ALA A 1 94 ? 6.548 -0.309 -13.065 1.00 98.31 94 ALA A O 1
ATOM 709 N N . ASN A 1 95 ? 8.581 -0.071 -13.979 1.00 98.50 95 ASN A N 1
ATOM 710 C CA . ASN A 1 95 ? 8.172 0.614 -15.193 1.00 98.50 95 ASN A CA 1
ATOM 711 C C . ASN A 1 95 ? 9.129 0.227 -16.334 1.00 98.50 95 ASN A C 1
ATOM 713 O O . ASN A 1 95 ? 9.935 -0.694 -16.197 1.00 98.50 95 ASN A O 1
ATOM 717 N N . SER A 1 96 ? 9.067 0.915 -17.473 1.00 97.94 96 SER A N 1
ATOM 718 C CA . SER A 1 96 ? 9.900 0.632 -18.648 1.00 97.94 96 SER A CA 1
ATOM 719 C C . SER A 1 96 ? 11.406 0.835 -18.417 1.00 97.94 96 SER A C 1
ATOM 721 O O . SER A 1 96 ? 12.198 0.548 -19.314 1.00 97.94 96 SER A O 1
ATOM 723 N N . MET A 1 97 ? 11.809 1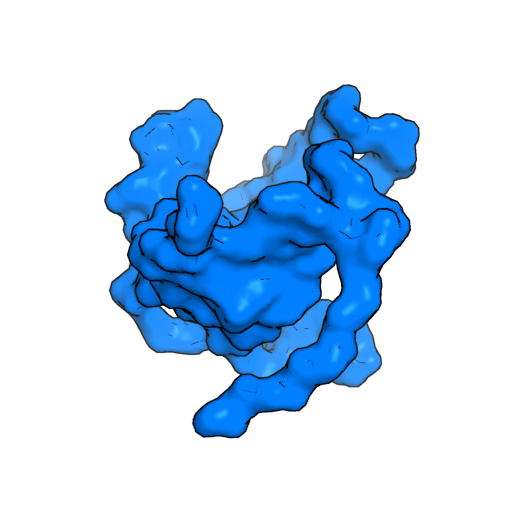.391 -17.268 1.00 98.00 97 MET A N 1
ATOM 724 C CA . MET A 1 97 ? 13.179 1.829 -16.988 1.00 98.00 97 MET A CA 1
ATOM 725 C C . MET A 1 97 ? 13.879 1.010 -15.903 1.00 98.00 97 MET A C 1
ATOM 727 O O . MET A 1 97 ? 15.087 0.802 -15.999 1.00 98.00 97 MET A O 1
ATOM 731 N N . ALA A 1 98 ? 13.154 0.584 -14.868 1.00 98.25 98 ALA A N 1
ATOM 732 C CA . ALA A 1 98 ? 13.708 -0.129 -13.720 1.00 98.25 98 ALA A CA 1
ATOM 733 C C . ALA A 1 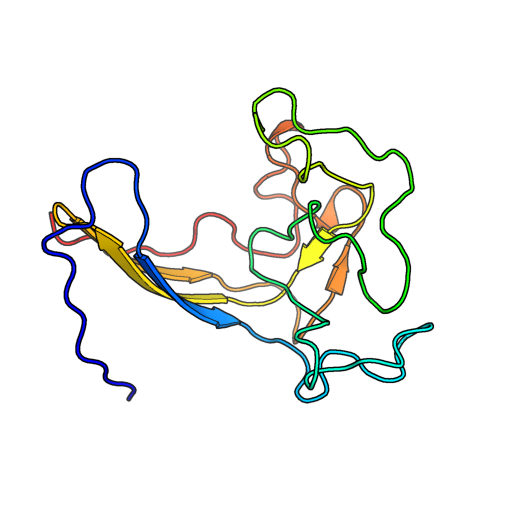98 ? 12.660 -1.046 -13.075 1.00 98.25 98 ALA A C 1
ATOM 735 O O . ALA A 1 98 ? 11.459 -0.872 -13.284 1.00 98.25 98 ALA A O 1
ATOM 736 N N . THR A 1 99 ? 13.131 -2.011 -12.284 1.00 98.38 99 THR A N 1
ATOM 737 C CA . THR A 1 99 ? 12.294 -2.957 -11.538 1.00 98.38 99 THR A CA 1
ATOM 738 C C . THR A 1 99 ? 12.926 -3.264 -10.187 1.00 98.38 99 THR A C 1
ATOM 740 O O . THR A 1 99 ? 14.151 -3.329 -10.093 1.00 98.38 99 THR A O 1
ATOM 743 N N . ALA A 1 100 ? 12.102 -3.463 -9.166 1.00 98.69 100 ALA A N 1
ATOM 744 C CA . ALA A 1 100 ? 12.508 -3.966 -7.865 1.00 98.69 100 ALA A CA 1
ATOM 745 C C . ALA A 1 100 ? 11.580 -5.105 -7.422 1.00 98.69 100 ALA A C 1
ATOM 747 O O . ALA A 1 100 ? 10.425 -5.194 -7.849 1.00 98.69 100 ALA A O 1
ATOM 748 N N . TYR A 1 101 ? 12.116 -5.978 -6.576 1.00 97.44 101 TYR A N 1
ATOM 749 C CA . TYR A 1 101 ? 11.332 -6.879 -5.742 1.00 97.44 101 TYR A CA 1
ATOM 750 C C . TYR A 1 101 ? 11.766 -6.685 -4.291 1.00 97.44 101 TYR A C 1
ATOM 752 O O . TYR A 1 101 ? 12.969 -6.648 -4.008 1.00 97.44 101 TYR A O 1
ATOM 760 N N . THR A 1 102 ? 10.795 -6.561 -3.391 1.00 98.81 102 THR A N 1
ATOM 761 C CA . THR A 1 102 ? 11.025 -6.012 -2.055 1.00 98.81 102 THR A CA 1
ATOM 762 C C . THR A 1 102 ? 10.140 -6.728 -1.026 1.00 98.81 102 THR A C 1
ATOM 764 O O . THR A 1 102 ? 8.923 -6.578 -1.023 1.00 98.81 102 THR A O 1
ATOM 767 N N . PRO A 1 103 ? 10.703 -7.571 -0.146 1.00 98.62 103 PRO A N 1
ATOM 768 C CA . PRO A 1 103 ? 9.979 -8.075 1.009 1.00 98.62 103 PRO A CA 1
ATOM 769 C C . PRO A 1 103 ? 9.935 -7.013 2.112 1.00 98.62 103 PRO A C 1
ATOM 771 O O . PRO A 1 103 ? 10.978 -6.481 2.501 1.00 98.62 103 PRO A O 1
ATOM 774 N N . HIS A 1 104 ? 8.748 -6.806 2.674 1.00 98.81 104 HIS A N 1
ATOM 775 C CA . HIS A 1 104 ? 8.472 -5.901 3.782 1.00 98.81 104 HIS A CA 1
ATOM 776 C C . HIS A 1 104 ? 7.857 -6.667 4.969 1.00 98.81 104 HIS A C 1
ATOM 778 O O . HIS A 1 104 ? 6.645 -6.914 5.012 1.00 98.81 104 HIS A O 1
ATOM 784 N N . PRO A 1 105 ? 8.673 -7.106 5.943 1.00 98.44 105 PRO A N 1
ATOM 785 C CA . PRO A 1 105 ? 8.166 -7.784 7.132 1.00 98.44 105 PRO A CA 1
ATOM 786 C C . PRO A 1 105 ? 7.525 -6.811 8.135 1.00 98.44 105 PRO A C 1
ATOM 788 O O . PRO A 1 105 ? 7.863 -5.628 8.188 1.00 98.44 105 PRO A O 1
ATOM 791 N N . CYS A 1 106 ? 6.673 -7.343 9.012 1.00 98.44 106 CYS A N 1
ATOM 792 C CA . CYS A 1 106 ? 6.139 -6.634 10.177 1.00 98.44 106 CYS A CA 1
ATOM 793 C C . CYS A 1 106 ? 6.349 -7.452 11.460 1.00 98.44 106 CYS A C 1
ATOM 795 O O . CYS A 1 106 ? 6.394 -8.679 11.416 1.00 98.44 106 CYS A O 1
ATOM 797 N N . ASP A 1 107 ? 6.443 -6.786 12.614 1.00 97.31 107 ASP A N 1
ATOM 798 C CA . ASP A 1 107 ? 6.491 -7.407 13.953 1.00 97.31 107 ASP A CA 1
ATOM 799 C C . ASP A 1 107 ? 5.075 -7.735 14.470 1.00 97.31 107 ASP A C 1
ATOM 801 O O . ASP A 1 107 ? 4.681 -7.424 15.595 1.00 97.31 107 ASP A O 1
ATOM 805 N N . MET A 1 108 ? 4.258 -8.294 13.582 1.00 96.31 108 MET A N 1
ATOM 806 C CA . MET A 1 108 ? 2.876 -8.700 13.808 1.00 96.31 108 MET A CA 1
ATOM 807 C C . MET A 1 108 ? 2.459 -9.679 12.707 1.00 96.31 108 MET A C 1
ATOM 809 O O . MET A 1 108 ? 2.988 -9.619 11.600 1.00 96.31 108 MET A O 1
ATOM 813 N N . ASP A 1 109 ? 1.482 -10.532 13.005 1.00 94.75 109 ASP A N 1
ATOM 814 C CA . ASP A 1 109 ? 0.866 -11.420 12.016 1.00 94.75 109 ASP A CA 1
ATOM 815 C C . ASP A 1 109 ? -0.475 -10.839 11.543 1.00 94.75 109 ASP A C 1
ATOM 817 O O . ASP A 1 109 ? -1.249 -10.289 12.340 1.00 94.75 109 ASP A O 1
ATOM 821 N N . GLY A 1 110 ? -0.795 -11.025 10.264 1.00 95.44 110 GLY A N 1
ATOM 822 C CA . GLY A 1 110 ? -2.070 -10.621 9.680 1.00 95.44 110 GLY A CA 1
ATOM 823 C C . GLY A 1 110 ? -2.224 -9.105 9.583 1.00 95.44 110 GLY A C 1
ATOM 824 O O . GLY A 1 110 ? -1.299 -8.389 9.216 1.00 95.44 110 GLY A O 1
ATOM 825 N N . GLN A 1 111 ? -3.420 -8.604 9.901 1.00 96.69 111 GLN A N 1
ATOM 826 C CA . GLN A 1 111 ? -3.798 -7.209 9.678 1.00 96.69 111 GLN A CA 1
ATOM 827 C C . GLN A 1 111 ? -4.034 -6.438 10.986 1.00 96.69 111 GLN A C 1
ATOM 829 O O . GLN A 1 111 ? -4.761 -6.898 11.871 1.00 96.69 111 GLN A O 1
ATOM 834 N N . LEU A 1 112 ? -3.503 -5.213 11.068 1.00 97.81 11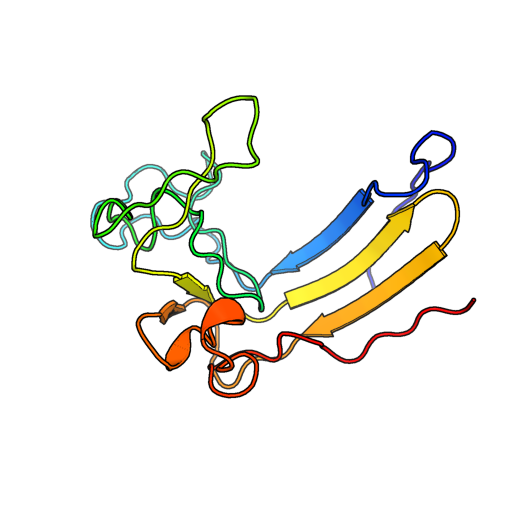2 LEU A N 1
ATOM 835 C CA . LEU A 1 112 ? -3.633 -4.306 12.212 1.00 97.81 112 LEU A CA 1
ATOM 836 C C . LEU A 1 112 ? -4.205 -2.950 11.789 1.00 97.81 112 LEU A C 1
ATOM 838 O O . LEU A 1 112 ? -3.673 -2.280 10.909 1.00 97.81 112 LEU A O 1
ATOM 842 N N . LYS A 1 113 ? -5.249 -2.495 12.494 1.00 98.12 113 LYS A N 1
ATOM 843 C CA . LYS A 1 113 ? -5.657 -1.081 12.495 1.00 98.12 113 LYS A CA 1
ATOM 844 C C . LYS A 1 113 ? -4.768 -0.326 13.484 1.00 98.12 113 LYS A C 1
ATOM 846 O O . LYS A 1 113 ? -5.004 -0.434 14.686 1.00 98.12 113 LYS A O 1
ATOM 851 N N . CYS A 1 114 ? -3.772 0.405 12.994 1.00 98.38 114 CYS A N 1
ATOM 852 C CA . CYS A 1 114 ? -2.826 1.141 13.833 1.00 98.38 114 CYS A CA 1
ATOM 853 C C . CYS A 1 114 ? -3.334 2.557 14.1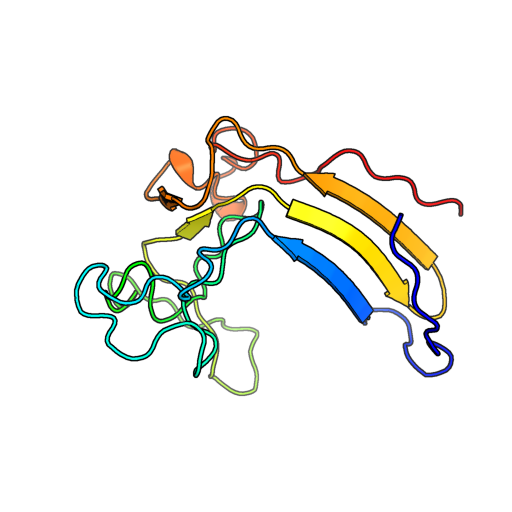63 1.00 98.38 114 CYS A C 1
ATOM 855 O O . CYS A 1 114 ? -4.149 3.136 13.434 1.00 98.38 114 CYS A O 1
ATOM 857 N N . GLU A 1 115 ? -2.821 3.141 15.247 1.00 97.81 115 GLU A N 1
ATOM 858 C CA . GLU A 1 115 ? -2.876 4.583 15.493 1.00 97.81 115 GLU A CA 1
ATOM 859 C C . GLU A 1 115 ? -1.594 5.079 16.175 1.00 97.81 115 GLU A C 1
ATOM 861 O O . GLU A 1 115 ? -0.931 4.352 16.914 1.00 97.81 115 GLU A O 1
ATOM 866 N N . GLY A 1 116 ? -1.246 6.350 15.961 1.00 96.81 116 GLY A N 1
ATOM 867 C CA . GLY A 1 116 ? -0.053 6.937 16.570 1.00 96.81 1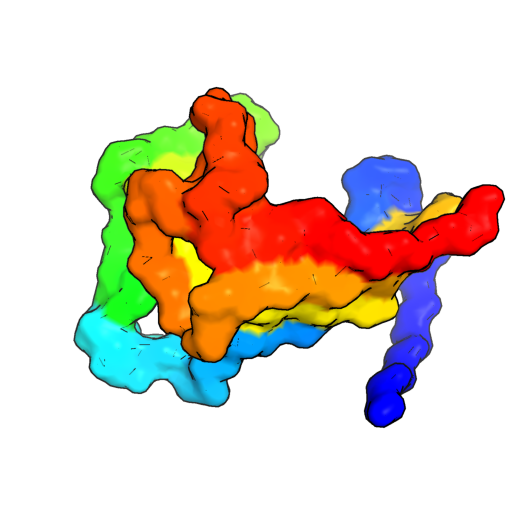16 GLY A CA 1
ATOM 868 C C . GLY A 1 116 ? 1.231 6.250 16.103 1.00 96.81 116 GLY A C 1
ATOM 869 O O . GLY A 1 116 ? 1.395 5.984 14.916 1.00 96.81 116 GLY A O 1
ATOM 870 N N . LEU A 1 117 ? 2.136 5.971 17.044 1.00 97.56 117 LEU A N 1
ATOM 871 C CA . LEU A 1 117 ? 3.485 5.496 16.731 1.00 97.56 117 LEU A CA 1
ATOM 872 C C . LEU A 1 117 ? 3.495 4.154 15.987 1.00 97.56 117 LEU A C 1
ATOM 874 O O . LEU A 1 117 ? 4.366 3.938 15.153 1.00 97.56 117 LEU A O 1
ATOM 878 N N . GLU A 1 118 ? 2.509 3.285 16.239 1.00 97.69 118 GLU A N 1
ATOM 879 C CA . GLU A 1 118 ? 2.401 1.965 15.601 1.00 97.69 118 GLU A CA 1
ATOM 880 C C . GLU A 1 118 ? 2.290 2.057 14.071 1.00 97.69 118 GLU A C 1
ATOM 882 O O . GLU A 1 118 ? 2.727 1.140 13.378 1.00 97.69 118 GLU A O 1
ATOM 887 N N . CYS A 1 119 ? 1.768 3.168 13.538 1.00 98.00 119 CYS A N 1
ATOM 888 C CA . CYS A 1 119 ? 1.662 3.386 12.096 1.00 98.00 119 CYS A CA 1
ATOM 889 C C . CYS A 1 119 ? 2.982 3.795 11.432 1.00 98.00 119 CYS A C 1
ATOM 891 O O . CYS A 1 119 ? 3.103 3.689 10.213 1.00 98.00 119 CYS A O 1
ATOM 893 N N . GLY A 1 120 ? 3.971 4.274 12.193 1.00 97.81 120 GLY A N 1
ATOM 894 C CA . GLY A 1 120 ? 5.258 4.722 11.659 1.00 97.81 120 GLY A CA 1
ATOM 895 C C . GLY A 1 120 ? 5.146 5.889 10.666 1.00 97.81 120 GLY A C 1
ATOM 896 O O . GLY A 1 120 ? 5.595 5.795 9.519 1.00 97.81 120 GLY A O 1
ATOM 897 N N . ASP A 1 121 ? 4.507 6.988 11.070 1.00 96.69 121 ASP A N 1
ATOM 898 C CA . ASP A 1 121 ? 4.223 8.131 10.193 1.00 96.69 121 ASP A CA 1
ATOM 899 C C . ASP A 1 121 ? 5.509 8.813 9.694 1.00 96.69 121 ASP A C 1
ATOM 901 O O . ASP A 1 121 ? 6.272 9.414 10.459 1.00 96.69 121 ASP A O 1
ATOM 905 N N . THR A 1 122 ? 5.740 8.777 8.377 1.00 94.69 122 THR A N 1
ATOM 906 C CA . THR A 1 122 ? 6.956 9.354 7.771 1.00 94.69 122 THR A CA 1
ATOM 907 C C . THR A 1 122 ? 7.021 10.871 7.979 1.00 94.69 122 THR A C 1
ATOM 909 O O . THR A 1 122 ? 8.075 11.391 8.344 1.00 94.69 122 THR A O 1
ATOM 912 N N . ASP A 1 123 ? 5.888 11.571 7.878 1.00 93.06 123 ASP A N 1
ATOM 913 C CA . ASP A 1 123 ? 5.807 13.029 8.067 1.00 93.06 123 ASP A CA 1
ATOM 914 C C . ASP A 1 123 ? 6.123 13.483 9.501 1.00 93.06 123 ASP A C 1
ATOM 916 O O . ASP A 1 123 ? 6.479 14.640 9.732 1.00 93.06 123 ASP A O 1
ATOM 920 N N . LYS A 1 124 ? 6.028 12.570 10.476 1.00 95.69 124 LYS A N 1
ATOM 921 C CA . LYS A 1 124 ? 6.404 12.812 11.877 1.00 95.69 124 LYS A CA 1
ATOM 922 C C . LYS A 1 124 ? 7.840 12.385 12.191 1.00 95.69 124 LYS A C 1
ATOM 924 O O . LYS A 1 124 ? 8.296 12.561 13.318 1.00 95.69 124 LYS A O 1
ATOM 929 N N . GLY A 1 125 ? 8.567 11.842 11.212 1.00 97.31 125 GLY A N 1
ATOM 930 C CA . GLY A 1 125 ? 9.889 11.248 11.421 1.00 97.31 125 GLY A CA 1
ATOM 931 C C . GLY A 1 125 ? 9.837 9.898 12.142 1.00 97.31 125 GLY A C 1
ATOM 932 O O . GLY A 1 125 ? 10.833 9.475 12.722 1.00 97.31 125 GLY A O 1
ATOM 933 N N . GLU A 1 126 ? 8.687 9.223 12.113 1.00 97.81 126 GLU A N 1
ATOM 934 C CA . GLU A 1 126 ? 8.419 7.980 12.844 1.00 97.81 126 GLU A CA 1
ATOM 935 C C . GLU A 1 126 ? 8.504 6.740 11.942 1.00 97.81 126 GLU A C 1
ATOM 937 O O . GLU A 1 126 ? 8.152 5.651 12.375 1.00 97.81 126 GLU A O 1
ATOM 942 N N . ARG A 1 127 ? 8.997 6.879 10.702 1.00 97.62 127 ARG A N 1
ATOM 943 C CA . ARG A 1 127 ? 9.022 5.830 9.660 1.00 97.62 127 ARG A CA 1
ATOM 944 C C . ARG A 1 127 ? 9.446 4.440 10.157 1.00 97.62 127 ARG A C 1
ATOM 946 O O . ARG A 1 127 ? 8.852 3.453 9.750 1.00 97.62 127 ARG A O 1
ATOM 953 N N . TYR A 1 128 ? 10.439 4.385 11.045 1.00 97.69 128 TYR A N 1
ATOM 954 C CA . TYR A 1 128 ? 11.028 3.149 11.587 1.00 97.69 128 TYR A CA 1
ATOM 955 C C . TYR A 1 128 ? 10.556 2.790 13.001 1.00 97.69 128 TYR A C 1
ATOM 957 O O . TYR A 1 128 ? 11.134 1.921 13.647 1.00 97.69 128 TYR A O 1
ATOM 965 N N . LEU A 1 129 ? 9.582 3.529 13.529 1.00 97.94 129 LEU A N 1
ATOM 966 C CA . LEU A 1 129 ? 9.048 3.354 14.880 1.00 97.94 129 LEU A CA 1
ATOM 967 C C . LEU A 1 129 ? 7.696 2.627 14.883 1.00 97.94 129 LEU A C 1
ATOM 969 O O . LEU A 1 129 ? 7.200 2.295 15.958 1.00 97.94 129 LEU A O 1
ATOM 973 N N . GLY A 1 130 ? 7.121 2.398 13.697 1.00 97.69 130 GLY A N 1
ATOM 974 C CA . GLY A 1 130 ? 5.925 1.585 13.505 1.00 97.69 130 GLY A CA 1
ATOM 975 C C . GLY A 1 130 ? 6.206 0.086 13.544 1.00 97.69 130 GLY A C 1
ATOM 976 O O . GLY A 1 130 ? 7.331 -0.354 13.770 1.00 97.69 130 GLY A O 1
ATOM 977 N N . VAL A 1 131 ? 5.156 -0.701 13.316 1.00 98.31 131 VAL A N 1
ATOM 978 C CA . VAL A 1 131 ? 5.217 -2.171 13.400 1.00 98.31 131 VAL A CA 1
ATOM 979 C C . VAL A 1 131 ? 5.753 -2.849 12.136 1.00 98.31 131 VAL A C 1
ATOM 981 O O . VAL A 1 131 ? 6.116 -4.020 12.192 1.00 98.31 131 VAL A O 1
ATOM 984 N N . CYS A 1 132 ? 5.797 -2.140 11.007 1.00 98.69 132 CYS A N 1
ATOM 985 C CA . CYS A 1 132 ? 6.201 -2.675 9.707 1.00 98.69 132 CYS A CA 1
ATOM 986 C C . CYS A 1 132 ? 7.471 -2.011 9.178 1.00 98.69 132 CYS A C 1
ATOM 988 O O . CYS A 1 132 ? 7.710 -0.819 9.398 1.00 98.69 132 CYS A O 1
ATOM 990 N N . ASP A 1 133 ? 8.270 -2.784 8.446 1.00 98.56 133 ASP A N 1
ATOM 991 C CA . ASP A 1 133 ? 9.404 -2.273 7.690 1.00 98.56 133 ASP A CA 1
ATOM 992 C C . ASP A 1 133 ? 8.922 -1.570 6.415 1.00 98.56 133 ASP A C 1
ATOM 994 O O . ASP A 1 133 ? 8.579 -2.197 5.413 1.00 98.56 133 ASP A O 1
ATOM 998 N N . LYS A 1 134 ? 8.924 -0.238 6.454 1.00 98.31 134 LYS A N 1
ATOM 999 C CA . LYS A 1 134 ? 8.485 0.595 5.332 1.00 98.31 134 LYS A CA 1
ATOM 1000 C C . LYS A 1 134 ? 9.477 0.656 4.174 1.00 98.31 134 LYS A C 1
ATOM 1002 O O . LYS A 1 134 ? 9.084 1.098 3.097 1.00 98.31 134 LYS A O 1
ATOM 1007 N N . ASP A 1 135 ? 10.741 0.299 4.387 1.00 98.38 135 ASP A N 1
ATOM 1008 C CA . ASP A 1 135 ? 11.766 0.323 3.335 1.00 98.38 135 ASP A CA 1
ATOM 1009 C C . ASP A 1 135 ? 11.865 -1.037 2.648 1.00 98.38 135 ASP A C 1
ATOM 1011 O O . ASP A 1 135 ? 11.955 -1.098 1.426 1.00 98.38 135 ASP A O 1
ATOM 1015 N N . GLY A 1 136 ? 11.807 -2.110 3.437 1.00 98.38 136 GLY A N 1
ATOM 1016 C CA . GLY A 1 136 ? 11.989 -3.470 2.958 1.00 98.38 136 GLY A CA 1
ATOM 1017 C C . GLY A 1 136 ? 13.444 -3.783 2.602 1.00 98.38 136 GLY A C 1
ATOM 1018 O O . GLY A 1 136 ? 14.381 -3.047 2.919 1.00 98.38 136 GLY A O 1
ATOM 1019 N N . CYS A 1 137 ? 13.648 -4.928 1.950 1.00 98.69 137 CYS A N 1
ATOM 1020 C CA . CYS A 1 137 ? 14.963 -5.381 1.488 1.00 98.69 137 CYS A CA 1
ATOM 1021 C C . CYS A 1 137 ? 14.982 -5.507 -0.038 1.00 98.69 137 CYS A C 1
ATOM 1023 O O . CYS A 1 137 ? 14.858 -6.605 -0.587 1.00 98.69 137 CYS A O 1
ATOM 1025 N N . ASP A 1 138 ? 15.085 -4.371 -0.719 1.00 98.31 138 ASP A N 1
ATOM 1026 C CA . ASP A 1 138 ? 14.902 -4.300 -2.162 1.00 98.31 138 ASP A CA 1
ATOM 1027 C C . ASP A 1 138 ? 16.094 -4.863 -2.939 1.00 98.31 138 ASP A C 1
ATOM 1029 O O . ASP A 1 138 ? 17.263 -4.767 -2.548 1.00 98.31 138 ASP A O 1
ATOM 1033 N N . ILE A 1 139 ? 15.789 -5.451 -4.094 1.00 98.56 139 ILE A N 1
ATOM 1034 C CA . ILE A 1 139 ? 16.787 -5.750 -5.115 1.00 98.56 139 ILE A CA 1
ATOM 1035 C C . ILE A 1 139 ? 16.325 -5.140 -6.431 1.00 98.56 139 ILE A C 1
ATOM 1037 O O . ILE A 1 139 ? 15.446 -5.663 -7.116 1.00 98.56 139 ILE A O 1
ATOM 1041 N N . ASN A 1 140 ? 16.990 -4.050 -6.801 1.00 98.38 140 ASN A N 1
ATOM 1042 C CA . ASN A 1 140 ? 16.905 -3.431 -8.114 1.00 98.38 140 ASN A CA 1
ATOM 1043 C C . ASN A 1 140 ? 18.218 -3.689 -8.884 1.00 98.38 140 ASN A C 1
ATOM 1045 O O . ASN A 1 140 ? 19.286 -3.325 -8.390 1.00 98.38 140 ASN A O 1
ATOM 1049 N N . PRO A 1 141 ? 18.189 -4.347 -10.059 1.00 97.88 141 PRO A N 1
ATOM 1050 C CA . PRO A 1 141 ? 19.397 -4.789 -10.760 1.00 97.88 141 PRO A CA 1
ATOM 1051 C C . PRO A 1 141 ? 20.124 -3.698 -11.566 1.00 97.88 141 PRO A C 1
ATOM 1053 O O . PRO A 1 141 ? 21.146 -4.015 -12.178 1.00 97.88 141 PRO A O 1
ATOM 1056 N N . TYR A 1 142 ? 19.583 -2.478 -11.637 1.00 92.56 142 TYR A N 1
ATOM 1057 C CA . TYR A 1 142 ? 20.164 -1.359 -12.391 1.00 92.56 142 TYR A CA 1
ATOM 1058 C C . TYR A 1 142 ? 21.553 -0.958 -11.863 1.00 92.56 142 TYR A C 1
ATOM 1060 O O . TYR A 1 142 ? 22.485 -0.831 -12.694 1.00 92.56 142 TYR A O 1
#

Sequence (142 aa):
EFAIDVDVSDLFCGMNGAMYFSEMDEYGGKGLGHNNAGAKYGTGYCDAQCPHDIKFISGEANSVDWVPNPNDEDNNMGIGKYGSCCAEMDIWEANSMATAYTPHPCDMDGQLKCEGLECGDTDKGERYLGVCDKDGCDINPY

Secondary structure (DSSP, 8-state):
--------TT--TT--EEEEEE---TTTTTTSTT--S-GGGT----BTT--S--SEETTEE--TT-EE-TT-TTS--EE-S-EEE--EEEEEEE-SS-EEEEEE-BSSSS-EEE-GGGG--GGGT-TTTSSB-SS---B---

Foldseek 3Di:
DDDDDDDQVPFDPPDKDFDKDWLWDPQLLDPQAQRPCTVVVPHGDAELLQAQFPQAHRNDGLPAPWDFDPPPPPRNTTGGQKGKHTWMWGCWIDHPPWIKTFGKHFQDHGIDTDGDLQNQDVVVVSVPSHGINPVGDMDIPD

Radius of gyration: 15.97 Å; chains: 1; bounding box: 41×39×40 Å

InterPro domains:
  IPR001722 Glycoside hydrolase, family 7 [PF00840] (1-142)
  IPR001722 Glycoside hydrolase, family 7 [PR00734] (12-30)
  IPR001722 Glycoside hydrolase, family 7 [PR00734] (35-51)
  IPR001722 Glycoside hydrolase, family 7 [PR00734] (83-106)
  IPR001722 Glycoside hydrolase, family 7 [PTHR33753] (1-142)
  IPR013320 Concanavalin A-like lectin/glucanase domain superfamily [SSF49899] (1-142)
  IPR037019 Glycoside hydrolase family 7, catalytic domain superfamily [G3DSA:2.70.100.10] (1-142)

pLDDT: mean 97.53, std 1.38, range [92.5, 98.81]

Organism: Trieres chinensis (NCBI:txid1514140)